Protein AF-A0A2E5KI58-F1 (afdb_monomer)

Foldseek 3Di:
DVVVLVCCVVVVDVAEEDADDPPPVDAPVRCLVPRPRYHYHHNPPCPDPVNCVVVVVLVVVQVVCVVVVHDDDQCPFQDDPHGGTRVNVVPDDDDDDCPRNVNNVNHDD

Secondary structure (DSSP, 8-state):
-HHHHHHHHTTSSS-EEES--SSSSPPTT-GGGTSTTEEE--S-GGGSHHHHHHHHHHHHHHHHHHHHTPPPPGGG-SEETTEE-HHHHHH--SS---TTGGGGGG---

pLDDT: mean 98.15, std 1.28, range [86.56, 98.88]

Nearest PDB structures (foldseek):
  3fn4-assembly1_A  TM=1.005E+00  e=2.234E-14  Moraxella sp.
  3wr5-assembly1_B  TM=9.984E-01  e=1.249E-12  Thiobacillus sp. KNK65MA
  2nad-assembly1_B  TM=1.001E+00  e=4.778E-12  Pseudomonas sp. 101
  6t9x-assembly2_D-2  TM=9.972E-01  e=1.827E-11  Granulicella mallensis MP5ACTX8
  7ya4-assembly1_A  TM=9.956E-01  e=2.234E-11  Novosphingobium sp. AP12

Sequence (109 aa):
REAMAKALESGHISGYAGDVWFPQPAPNDHIWRKMPNHGMTPHTSGTSLSAQSRYAAGVREILECFFDGNPIRNEYLIVENGDLAGMGAHSYSKGSATGGSEEAANFKK

Mean predicted aligned error: 2.59 Å

Solvent-accessible surface area (backbone atoms only — not comparable to full-atom values): 6725 Å² total; per-residue (Å²): 118,67,68,60,44,52,30,34,72,72,57,79,36,85,60,54,69,51,31,82,69,84,30,76,57,55,36,83,80,43,62,79,83,71,37,68,60,56,58,66,50,72,79,44,83,81,63,38,76,77,42,43,61,51,55,52,51,50,53,49,50,48,49,52,20,59,76,72,70,43,83,68,62,54,81,75,30,42,67,52,98,90,40,64,26,52,46,20,53,78,73,58,78,94,82,85,89,64,84,69,45,72,56,20,74,66,39,75,134

Structure (mmCIF, N/CA/C/O backbone):
data_AF-A0A2E5KI58-F1
#
_entry.id   AF-A0A2E5KI58-F1
#
loop_
_atom_site.group_PDB
_atom_site.id
_atom_site.type_symbol
_atom_site.label_atom_id
_atom_site.label_alt_id
_atom_site.label_comp_id
_atom_site.label_asym_id
_atom_site.label_entity_id
_atom_site.label_seq_id
_atom_site.pdbx_PDB_ins_code
_atom_site.Cartn_x
_atom_site.Cartn_y
_atom_site.Cartn_z
_atom_site.occupancy
_atom_site.B_iso_or_equiv
_atom_site.auth_seq_id
_atom_site.auth_comp_id
_atom_site.auth_asym_id
_atom_site.auth_atom_id
_atom_site.pdbx_PDB_model_num
ATOM 1 N N . ARG A 1 1 ? 8.922 5.466 -13.258 1.00 86.56 1 ARG A N 1
ATOM 2 C CA . ARG A 1 1 ? 8.673 4.134 -13.868 1.00 86.56 1 ARG A CA 1
ATOM 3 C C . ARG A 1 1 ? 9.735 3.794 -14.919 1.00 86.56 1 ARG A C 1
ATOM 5 O O . ARG A 1 1 ? 10.447 2.815 -14.736 1.00 86.56 1 ARG A O 1
ATOM 12 N N . GLU A 1 2 ? 9.918 4.628 -15.945 1.00 96.31 2 GLU A N 1
ATOM 13 C CA . GLU A 1 2 ? 10.878 4.403 -17.047 1.00 96.31 2 GLU A CA 1
ATOM 14 C C . GLU A 1 2 ? 12.347 4.277 -16.626 1.00 96.31 2 GLU A C 1
ATOM 16 O O . GLU A 1 2 ? 13.066 3.450 -17.174 1.00 96.31 2 GLU A O 1
ATOM 21 N N . ALA A 1 3 ? 12.796 5.066 -15.644 1.00 97.94 3 ALA A N 1
ATOM 22 C CA . ALA A 1 3 ? 14.190 5.039 -15.192 1.00 97.94 3 ALA A CA 1
ATOM 23 C C . ALA A 1 3 ? 14.641 3.640 -14.735 1.00 97.94 3 ALA A C 1
ATOM 25 O O . ALA A 1 3 ? 15.771 3.248 -15.002 1.00 9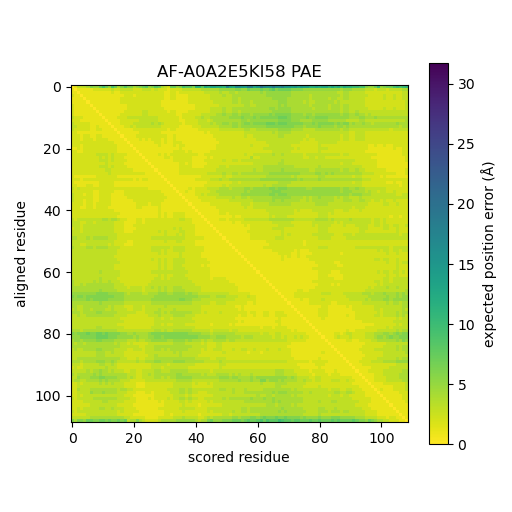7.94 3 ALA A O 1
ATOM 26 N N . MET A 1 4 ? 13.742 2.870 -14.109 1.00 97.44 4 MET A N 1
ATOM 27 C CA . MET A 1 4 ? 14.039 1.506 -13.669 1.00 97.44 4 MET A CA 1
ATOM 28 C C . MET A 1 4 ? 14.241 0.559 -14.858 1.00 97.44 4 MET A C 1
ATOM 30 O O . MET A 1 4 ? 15.211 -0.188 -14.886 1.00 97.44 4 MET A O 1
ATOM 34 N N . ALA A 1 5 ? 13.371 0.643 -15.871 1.00 97.06 5 ALA A N 1
ATOM 35 C CA . ALA A 1 5 ? 13.505 -0.155 -17.089 1.00 97.06 5 ALA A CA 1
ATOM 36 C C . ALA A 1 5 ? 14.815 0.173 -17.824 1.00 97.06 5 ALA A C 1
ATOM 38 O O . ALA A 1 5 ? 15.575 -0.734 -18.143 1.00 97.06 5 ALA A O 1
ATOM 39 N N . LYS A 1 6 ? 15.143 1.466 -17.969 1.00 98.25 6 LYS A N 1
ATOM 40 C CA . LYS A 1 6 ? 16.408 1.921 -18.573 1.00 98.25 6 LYS A CA 1
ATOM 41 C C . LYS A 1 6 ? 17.640 1.425 -17.811 1.00 98.25 6 LYS A C 1
ATOM 43 O O . LYS A 1 6 ? 18.637 1.081 -18.434 1.00 98.25 6 LYS A O 1
ATOM 48 N N . ALA A 1 7 ? 17.591 1.397 -16.478 1.00 98.44 7 ALA A N 1
ATOM 49 C CA . ALA A 1 7 ? 18.701 0.919 -15.654 1.00 98.44 7 ALA A CA 1
ATOM 50 C C . ALA A 1 7 ? 18.930 -0.598 -15.788 1.00 98.44 7 ALA A C 1
ATOM 52 O O . ALA A 1 7 ? 20.072 -1.048 -15.718 1.00 98.44 7 ALA A O 1
ATOM 53 N N . LEU A 1 8 ? 17.863 -1.374 -16.005 1.00 98.12 8 LEU A N 1
ATOM 54 C CA . LEU A 1 8 ? 17.955 -2.807 -16.302 1.00 98.12 8 LEU A CA 1
ATOM 55 C C . LEU A 1 8 ? 18.476 -3.046 -17.723 1.00 98.12 8 LEU A C 1
ATOM 57 O O . LEU A 1 8 ? 19.355 -3.876 -17.923 1.00 98.12 8 LEU A O 1
ATOM 61 N N . GLU A 1 9 ? 17.970 -2.292 -18.701 1.00 97.69 9 GLU A N 1
ATOM 62 C CA . GLU A 1 9 ? 18.400 -2.368 -20.103 1.00 97.69 9 GLU A CA 1
ATOM 63 C C . GLU A 1 9 ? 19.880 -2.009 -20.280 1.00 97.69 9 GLU A C 1
ATOM 65 O O . GLU A 1 9 ? 20.585 -2.668 -21.040 1.00 97.69 9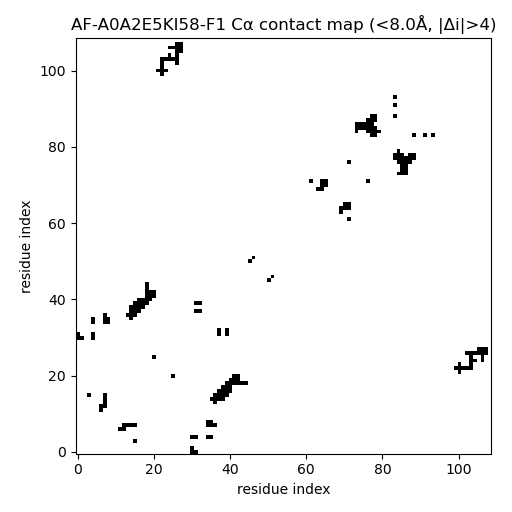 GLU A O 1
ATOM 70 N N . SER A 1 10 ? 20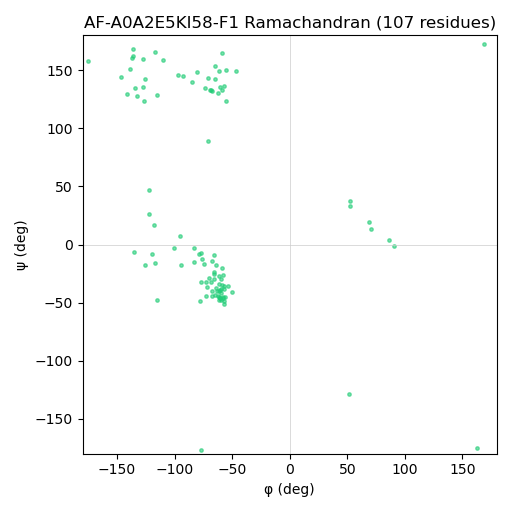.370 -0.991 -19.566 1.00 98.19 10 SER A N 1
ATOM 71 C CA . SER A 1 10 ? 21.776 -0.577 -19.621 1.00 98.19 10 SER A CA 1
ATOM 72 C C . SER A 1 10 ? 22.718 -1.463 -18.801 1.00 98.19 10 SER A C 1
ATOM 74 O O . SER A 1 10 ? 23.933 -1.278 -18.869 1.00 98.19 10 SER A O 1
ATOM 76 N N . GLY A 1 11 ? 22.184 -2.392 -18.002 1.00 98.00 11 GLY A N 1
ATOM 77 C CA . GLY A 1 11 ? 22.966 -3.198 -17.064 1.00 98.00 11 GLY A CA 1
ATOM 78 C C . GLY A 1 11 ? 23.508 -2.414 -15.865 1.00 98.00 11 GLY A C 1
ATOM 79 O O . GLY A 1 11 ? 24.366 -2.923 -15.149 1.00 98.00 11 GLY A O 1
ATOM 80 N N . HIS A 1 12 ? 23.020 -1.192 -15.614 1.00 98.50 12 HIS A N 1
ATOM 81 C CA . HIS A 1 12 ? 23.365 -0.439 -14.405 1.00 98.50 12 HIS A CA 1
ATOM 82 C C . HIS A 1 12 ? 22.914 -1.171 -13.134 1.00 98.50 12 HIS A C 1
ATOM 84 O O . HIS A 1 12 ? 23.589 -1.116 -12.107 1.00 98.50 12 HIS A O 1
ATOM 90 N N . ILE A 1 13 ? 21.789 -1.884 -13.220 1.00 97.94 13 ILE A N 1
ATOM 91 C CA . ILE A 1 13 ? 21.342 -2.839 -12.210 1.00 97.94 13 ILE A CA 1
ATOM 92 C C . ILE A 1 13 ? 21.076 -4.195 -12.859 1.00 97.94 13 ILE A C 1
ATOM 94 O O . ILE A 1 13 ? 20.548 -4.280 -13.967 1.00 97.94 13 ILE A O 1
ATOM 98 N N . SER 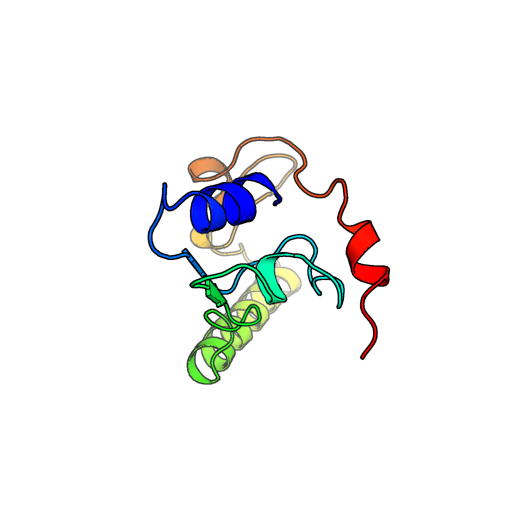A 1 14 ? 21.417 -5.268 -12.150 1.00 98.38 14 SER A N 1
ATOM 99 C CA . SER A 1 14 ? 21.284 -6.630 -12.680 1.00 98.38 14 SER A CA 1
ATOM 100 C C . SER A 1 14 ? 19.876 -7.211 -12.538 1.00 98.38 14 SER A C 1
ATOM 102 O O . SER A 1 14 ? 19.571 -8.215 -13.174 1.00 98.38 14 SER A O 1
ATOM 104 N N . GLY A 1 15 ? 19.019 -6.610 -11.710 1.00 98.38 15 GLY A N 1
ATOM 105 C CA . GLY A 1 15 ? 17.649 -7.071 -11.514 1.00 98.38 15 GLY A CA 1
ATOM 106 C C . GLY A 1 15 ? 16.828 -6.159 -10.609 1.00 98.38 15 GLY A C 1
ATOM 107 O O . GLY A 1 15 ? 17.374 -5.393 -9.815 1.00 98.38 15 GLY A O 1
ATOM 108 N N . TYR A 1 16 ? 15.506 -6.251 -10.743 1.00 98.56 16 TYR A N 1
ATOM 109 C CA . TYR A 1 16 ? 14.542 -5.519 -9.920 1.00 98.56 16 TYR A CA 1
ATOM 110 C C . TYR A 1 16 ? 13.342 -6.408 -9.591 1.00 98.56 16 TYR A C 1
ATOM 112 O O . TYR A 1 16 ? 12.742 -7.011 -10.480 1.00 98.56 16 TYR A O 1
ATOM 120 N N . ALA A 1 17 ? 12.976 -6.485 -8.316 1.00 98.50 17 ALA A N 1
ATOM 121 C CA . ALA A 1 17 ? 11.863 -7.297 -7.841 1.00 98.50 17 ALA A CA 1
ATOM 122 C C . ALA A 1 17 ? 11.055 -6.536 -6.787 1.00 98.50 17 ALA A C 1
ATOM 124 O O . ALA A 1 17 ? 11.591 -5.696 -6.064 1.00 98.50 17 ALA A O 1
ATOM 125 N N . GLY A 1 18 ? 9.767 -6.847 -6.706 1.00 98.56 18 GLY A N 1
ATOM 126 C CA . GLY A 1 18 ? 8.824 -6.203 -5.802 1.00 98.56 18 GLY A CA 1
ATOM 127 C C . GLY A 1 18 ? 7.387 -6.577 -6.142 1.00 98.56 18 GLY A C 1
ATOM 128 O O . GLY A 1 18 ? 7.120 -7.212 -7.163 1.00 98.56 18 GLY A O 1
ATOM 129 N N . ASP A 1 19 ? 6.453 -6.174 -5.290 1.00 98.81 19 ASP A N 1
ATOM 130 C CA . ASP A 1 19 ? 5.030 -6.451 -5.474 1.00 98.81 19 ASP A CA 1
ATOM 131 C C . ASP A 1 19 ? 4.172 -5.181 -5.592 1.00 98.81 19 ASP A C 1
ATOM 133 O O . ASP A 1 19 ? 3.004 -5.256 -5.963 1.00 98.81 19 ASP A O 1
ATOM 137 N N . VAL A 1 20 ? 4.747 -4.001 -5.350 1.00 98.50 20 VAL A N 1
ATOM 138 C CA . VAL A 1 20 ? 4.039 -2.714 -5.405 1.00 98.50 20 VAL A CA 1
ATOM 139 C C . VAL A 1 20 ? 4.137 -2.039 -6.773 1.00 98.50 20 VAL A C 1
ATOM 141 O O . VAL A 1 20 ? 5.159 -2.098 -7.459 1.00 98.50 20 VAL A O 1
ATOM 144 N N . TRP A 1 21 ? 3.058 -1.353 -7.152 1.00 98.62 21 TRP A N 1
ATOM 145 C CA . TRP A 1 21 ? 2.930 -0.656 -8.431 1.00 98.62 21 TRP A CA 1
ATOM 146 C C . TRP A 1 21 ? 2.292 0.715 -8.227 1.00 98.62 21 TRP A C 1
ATOM 148 O O . TRP A 1 21 ? 1.598 0.946 -7.238 1.00 98.62 21 TRP A O 1
ATOM 158 N N . PHE A 1 22 ? 2.474 1.610 -9.198 1.00 98.25 22 PHE A N 1
ATOM 159 C CA . PHE A 1 22 ? 1.662 2.816 -9.292 1.00 98.25 22 PHE A CA 1
ATOM 160 C C . PHE A 1 22 ? 1.159 3.014 -10.730 1.00 98.25 22 PHE A C 1
ATOM 162 O O . PHE A 1 22 ? 1.989 3.037 -11.647 1.00 98.25 22 PHE A O 1
ATOM 169 N N . PRO A 1 23 ? -0.154 3.201 -10.943 1.00 98.12 23 PRO A N 1
ATOM 170 C CA . PRO A 1 23 ? -1.232 3.052 -9.957 1.00 98.12 23 PRO A CA 1
ATOM 171 C C . PRO A 1 23 ? -1.567 1.561 -9.707 1.00 98.12 23 PRO A C 1
ATOM 173 O O . PRO A 1 23 ? -0.904 0.674 -10.251 1.00 98.12 23 PRO A O 1
ATOM 176 N N . GLN A 1 24 ? -2.583 1.268 -8.885 1.00 98.44 24 GLN A N 1
ATOM 177 C CA . GLN A 1 24 ? -3.065 -0.101 -8.641 1.00 98.44 24 GLN A CA 1
ATOM 178 C C . GLN A 1 24 ? -4.587 -0.204 -8.883 1.00 98.44 24 GLN A C 1
ATOM 180 O O . GLN A 1 24 ? -5.328 0.515 -8.216 1.00 98.44 24 GLN A O 1
ATOM 185 N N . PRO A 1 25 ? -5.072 -1.103 -9.769 1.00 98.31 25 PRO A N 1
ATOM 186 C CA . PRO A 1 25 ? -4.298 -2.046 -10.581 1.00 98.31 25 PRO A CA 1
ATOM 187 C C . PRO A 1 25 ? -3.391 -1.350 -11.605 1.00 98.31 25 PRO A C 1
ATOM 189 O O . PRO A 1 25 ? -3.768 -0.347 -12.202 1.00 98.31 25 PRO A O 1
ATOM 192 N N . ALA A 1 26 ? -2.191 -1.896 -11.821 1.00 98.38 26 ALA A N 1
ATOM 193 C CA . ALA A 1 26 ? -1.291 -1.385 -12.849 1.00 98.38 26 ALA A CA 1
ATOM 194 C C . ALA A 1 26 ? -1.867 -1.689 -14.245 1.00 98.38 26 ALA A C 1
ATOM 196 O O . ALA A 1 26 ? -2.215 -2.857 -14.482 1.00 98.38 26 ALA A O 1
ATOM 197 N N . PRO A 1 27 ? -1.904 -0.715 -15.179 1.00 98.31 27 PRO A N 1
ATOM 198 C CA . PRO A 1 27 ? -2.342 -0.935 -16.557 1.00 98.31 27 PRO A CA 1
ATOM 199 C C . PRO A 1 27 ? -1.711 -2.180 -17.202 1.00 98.31 27 PRO A C 1
ATOM 201 O O . PRO A 1 27 ? -0.592 -2.588 -16.860 1.00 98.31 27 PRO A O 1
ATOM 204 N N . ASN A 1 28 ? -2.431 -2.828 -18.122 1.00 98.44 28 ASN A N 1
ATOM 205 C CA . ASN A 1 28 ? -1.975 -4.075 -18.756 1.00 98.44 28 ASN A CA 1
ATOM 206 C C . ASN A 1 28 ? -0.659 -3.892 -19.537 1.00 98.44 28 ASN A C 1
ATOM 208 O O . ASN A 1 28 ? 0.111 -4.842 -19.669 1.00 98.44 28 ASN A O 1
ATOM 212 N N . ASP A 1 29 ? -0.389 -2.680 -20.019 1.00 97.44 29 ASP A N 1
ATOM 213 C CA . ASP A 1 29 ? 0.806 -2.270 -20.761 1.00 97.44 29 ASP A CA 1
ATOM 214 C C . ASP A 1 29 ? 1.905 -1.642 -19.881 1.00 97.44 29 ASP A C 1
ATOM 216 O O . ASP A 1 29 ? 2.924 -1.188 -20.401 1.00 97.44 29 ASP A O 1
ATOM 220 N N . HIS A 1 30 ? 1.758 -1.660 -18.550 1.00 98.19 30 HIS A N 1
ATOM 221 C CA . HIS A 1 30 ? 2.752 -1.104 -17.631 1.00 98.19 30 HIS A CA 1
ATOM 222 C C . HIS A 1 30 ? 4.150 -1.712 -17.866 1.00 98.19 30 HIS A C 1
ATOM 224 O O . HIS A 1 30 ? 4.342 -2.922 -17.741 1.00 98.19 30 HIS A O 1
ATOM 230 N N . ILE A 1 31 ? 5.155 -0.866 -18.129 1.00 97.69 31 ILE A N 1
ATOM 231 C CA . ILE A 1 31 ? 6.501 -1.265 -18.593 1.00 97.69 31 ILE A CA 1
ATOM 232 C C . ILE A 1 31 ? 7.202 -2.313 -17.711 1.00 97.69 31 ILE A C 1
ATOM 234 O O . ILE A 1 31 ? 7.848 -3.228 -18.219 1.00 97.69 31 ILE A O 1
ATOM 238 N N . TRP A 1 32 ? 7.014 -2.258 -16.389 1.00 98.44 32 TRP A N 1
ATOM 239 C CA . TRP A 1 32 ? 7.601 -3.239 -15.459 1.00 98.44 32 TRP A CA 1
ATOM 240 C C . TRP A 1 32 ? 7.066 -4.670 -15.616 1.00 98.44 32 TRP A C 1
ATOM 242 O O . TRP A 1 32 ? 7.622 -5.587 -15.024 1.00 98.44 32 TRP A O 1
ATOM 252 N N . ARG A 1 33 ? 6.009 -4.884 -16.413 1.00 98.25 33 ARG A N 1
ATOM 253 C CA . ARG A 1 33 ? 5.526 -6.225 -16.777 1.00 98.25 33 ARG A CA 1
ATOM 254 C C . ARG A 1 33 ? 6.421 -6.922 -17.810 1.00 98.25 33 ARG A C 1
ATOM 256 O O . ARG A 1 33 ? 6.250 -8.118 -18.007 1.00 98.25 33 ARG A O 1
ATOM 263 N N . LYS A 1 34 ? 7.286 -6.177 -18.515 1.00 97.12 34 LYS A N 1
ATOM 264 C CA . LYS A 1 34 ? 8.087 -6.674 -19.652 1.00 97.12 34 LYS A CA 1
ATOM 265 C C . LYS A 1 34 ? 9.560 -6.246 -19.634 1.00 97.12 34 LYS A C 1
ATOM 267 O O . LYS A 1 34 ? 10.308 -6.676 -20.506 1.00 97.12 34 LYS A O 1
ATOM 272 N N . MET A 1 35 ? 9.975 -5.379 -18.707 1.00 97.62 35 MET A N 1
ATOM 273 C CA . MET A 1 35 ? 11.376 -4.945 -18.604 1.00 97.62 35 MET A CA 1
ATOM 274 C C . MET A 1 35 ? 12.306 -6.140 -18.311 1.00 97.62 35 MET A C 1
ATOM 276 O O . MET A 1 35 ? 11.870 -7.081 -17.655 1.00 97.62 35 MET A O 1
ATOM 280 N N . PRO A 1 36 ? 13.568 -6.143 -18.766 1.00 98.06 36 PRO A N 1
ATOM 281 C CA . PRO A 1 36 ? 14.462 -7.287 -18.572 1.00 98.06 36 PRO A CA 1
ATOM 282 C C . PRO A 1 36 ? 14.779 -7.542 -17.088 1.00 98.06 36 PRO A C 1
ATOM 284 O O . PRO A 1 36 ? 14.759 -6.623 -16.276 1.00 98.06 36 PRO A O 1
ATOM 287 N N . ASN A 1 37 ? 15.106 -8.792 -16.739 1.00 98.06 37 ASN A N 1
ATOM 288 C CA . ASN A 1 37 ? 15.583 -9.204 -15.406 1.00 98.06 37 ASN A CA 1
ATOM 289 C C . ASN A 1 37 ? 14.690 -8.754 -14.228 1.00 98.06 37 ASN A C 1
ATOM 291 O O . ASN A 1 37 ? 15.182 -8.394 -13.155 1.00 98.06 37 ASN A O 1
ATOM 295 N N . HIS A 1 38 ? 13.369 -8.767 -14.426 1.00 98.38 38 HIS A N 1
ATOM 296 C CA . HIS A 1 38 ? 12.405 -8.406 -13.390 1.00 98.38 38 HIS A CA 1
ATOM 297 C C . HIS A 1 38 ? 11.830 -9.629 -12.659 1.00 98.38 38 HIS A C 1
ATOM 299 O O . HIS A 1 38 ? 11.595 -10.677 -13.255 1.00 98.38 38 HIS A O 1
ATOM 305 N N . GLY A 1 39 ? 11.561 -9.468 -11.363 1.00 98.50 39 GLY A N 1
ATOM 306 C CA . GLY A 1 39 ? 10.908 -10.453 -10.494 1.00 98.50 39 GLY A CA 1
ATOM 307 C C . GLY A 1 39 ? 9.645 -9.881 -9.855 1.00 98.50 39 GLY A C 1
ATOM 308 O O . GLY A 1 39 ? 9.489 -9.931 -8.639 1.00 98.50 39 GLY A O 1
ATOM 309 N N . MET A 1 40 ? 8.796 -9.240 -10.661 1.00 98.62 40 MET A N 1
ATOM 310 C CA . MET A 1 40 ? 7.623 -8.523 -10.156 1.00 98.62 40 MET A CA 1
ATOM 311 C C . MET A 1 40 ? 6.418 -9.446 -9.969 1.00 98.62 40 MET A C 1
ATOM 313 O O . MET A 1 40 ? 6.105 -10.245 -10.852 1.00 98.62 40 MET A O 1
ATOM 317 N N . THR A 1 41 ? 5.674 -9.257 -8.883 1.00 98.75 41 THR A N 1
ATOM 318 C CA . THR A 1 41 ? 4.345 -9.857 -8.675 1.00 98.75 41 THR A CA 1
ATOM 319 C C . THR A 1 41 ? 3.281 -8.762 -8.571 1.00 98.75 41 THR A C 1
ATOM 321 O O . THR A 1 41 ? 3.624 -7.598 -8.374 1.00 98.75 41 THR A O 1
ATOM 324 N N . PRO A 1 42 ? 1.976 -9.072 -8.668 1.00 98.62 42 PRO A N 1
ATOM 325 C CA . PRO A 1 42 ? 0.942 -8.168 -8.160 1.00 98.62 42 PRO A CA 1
ATOM 326 C C . PRO A 1 42 ? 1.134 -7.911 -6.655 1.00 98.62 42 PRO A C 1
ATOM 328 O O . PRO A 1 42 ? 1.837 -8.677 -5.997 1.00 98.62 42 PRO A O 1
ATOM 331 N N . HIS A 1 43 ? 0.481 -6.884 -6.108 1.00 98.62 43 HIS A N 1
ATOM 332 C CA . HIS A 1 43 ? 0.614 -6.498 -4.697 1.00 98.62 43 HIS A CA 1
ATOM 333 C C . HIS A 1 43 ? -0.057 -7.524 -3.785 1.00 98.62 43 HIS A C 1
ATOM 335 O O . HIS A 1 43 ? -1.247 -7.435 -3.484 1.00 98.62 43 HIS A O 1
ATOM 341 N N . THR A 1 44 ? 0.715 -8.532 -3.381 1.00 98.25 44 THR A N 1
ATOM 342 C CA . THR A 1 44 ? 0.197 -9.711 -2.682 1.00 98.25 44 THR A CA 1
ATOM 343 C C . THR A 1 44 ? 0.884 -9.996 -1.352 1.00 98.25 44 THR A C 1
ATOM 345 O O . THR A 1 44 ? 0.314 -10.733 -0.548 1.00 98.25 44 THR A O 1
ATOM 348 N N . SER A 1 45 ? 2.071 -9.437 -1.079 1.00 98.25 45 SER A N 1
ATOM 349 C CA . SER A 1 45 ? 2.861 -9.794 0.112 1.00 98.25 45 SER A CA 1
ATOM 350 C C . SER A 1 45 ? 2.088 -9.566 1.420 1.00 98.25 45 SER A C 1
ATOM 352 O O . SER A 1 45 ? 2.021 -10.456 2.272 1.00 98.25 45 SER A O 1
ATOM 354 N N . GLY A 1 46 ? 1.414 -8.418 1.539 1.00 98.19 46 GLY A N 1
ATOM 355 C CA . GLY A 1 46 ? 0.615 -8.036 2.707 1.00 98.19 46 GLY A CA 1
ATOM 356 C C . GLY A 1 46 ? -0.757 -8.714 2.822 1.00 98.19 46 GLY A C 1
ATOM 357 O O . GLY A 1 46 ? -1.415 -8.562 3.848 1.00 98.19 46 GLY A O 1
ATOM 358 N N . THR A 1 47 ? -1.198 -9.476 1.811 1.00 98.44 47 THR A N 1
ATOM 359 C CA . THR A 1 47 ? -2.539 -10.102 1.770 1.00 98.44 47 THR A CA 1
ATOM 360 C C . THR A 1 47 ? -2.504 -11.631 1.625 1.00 98.44 47 THR A C 1
ATOM 362 O O . THR A 1 47 ? -3.460 -12.262 1.171 1.00 98.44 47 THR A O 1
ATOM 365 N N . SER A 1 48 ? -1.415 -12.269 2.071 1.00 98.69 48 SER A N 1
ATOM 366 C CA . SER A 1 48 ? -1.405 -13.724 2.300 1.00 98.69 48 SER A CA 1
ATOM 367 C C . SER A 1 48 ? -2.534 -14.144 3.250 1.00 98.69 48 SER A C 1
ATOM 369 O O . SER A 1 48 ? -2.884 -13.379 4.147 1.00 98.69 48 SER A O 1
ATOM 371 N N . LEU A 1 49 ? -3.068 -15.367 3.114 1.00 98.62 49 LEU A N 1
ATOM 372 C CA . LEU A 1 49 ? -4.180 -15.864 3.949 1.00 98.62 49 LEU A CA 1
ATOM 373 C C . LEU A 1 49 ? -3.930 -15.663 5.453 1.00 98.62 49 LEU A C 1
ATOM 375 O O . LEU A 1 49 ? -4.811 -15.2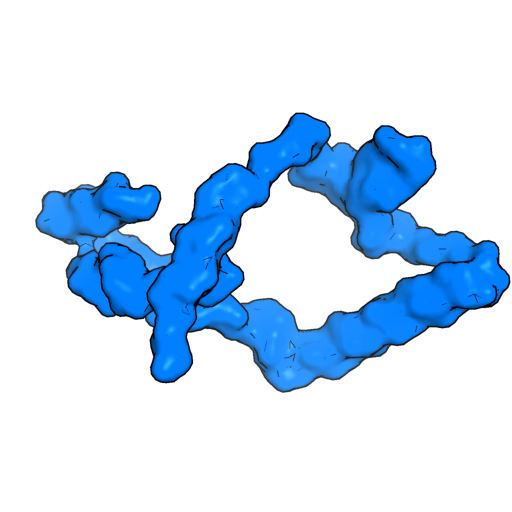16 6.182 1.00 98.62 49 LEU A O 1
ATOM 379 N N . SER A 1 50 ? -2.699 -15.902 5.905 1.00 98.56 50 SER A N 1
ATOM 380 C CA . SER A 1 50 ? -2.293 -15.681 7.295 1.00 98.56 50 SER A CA 1
ATOM 381 C C . SER A 1 50 ? -2.368 -14.209 7.719 1.00 98.56 50 SER A C 1
ATOM 383 O O . SER A 1 50 ? -2.700 -13.917 8.867 1.00 98.56 50 SER A O 1
ATOM 385 N N . ALA A 1 51 ? -2.025 -13.273 6.828 1.00 98.69 51 ALA A N 1
ATOM 386 C CA . ALA A 1 51 ? -2.145 -11.841 7.088 1.00 98.69 51 ALA A CA 1
ATOM 387 C C . ALA A 1 51 ? -3.612 -11.387 7.102 1.00 98.69 51 ALA A C 1
ATOM 389 O O . ALA A 1 51 ? -3.967 -10.576 7.959 1.00 98.69 51 ALA A O 1
ATOM 390 N N . GLN A 1 52 ? -4.461 -11.965 6.238 1.00 98.88 52 GLN A N 1
ATOM 391 C CA . GLN A 1 52 ? -5.892 -11.639 6.174 1.00 98.88 52 GLN A CA 1
ATOM 392 C C . GLN A 1 52 ? -6.590 -11.827 7.511 1.00 98.88 52 GLN A C 1
ATOM 394 O O . GLN A 1 52 ? -7.281 -10.918 7.963 1.00 98.88 52 GLN A O 1
ATOM 399 N N . SER A 1 53 ? -6.334 -12.941 8.200 1.00 98.69 53 SER A N 1
ATOM 400 C CA . SER A 1 53 ? -6.921 -13.187 9.519 1.00 98.69 53 SER A CA 1
ATOM 401 C C . SER A 1 53 ? -6.598 -12.081 10.529 1.00 98.69 53 SER A C 1
ATOM 403 O O . SER A 1 53 ? -7.456 -11.699 11.320 1.00 98.69 53 SER A O 1
ATOM 405 N N . ARG A 1 54 ? -5.373 -11.535 10.499 1.00 98.81 54 ARG A N 1
ATOM 406 C CA . ARG A 1 54 ? -4.937 -10.510 11.459 1.00 98.81 54 ARG A CA 1
ATOM 407 C C . ARG A 1 54 ? -5.483 -9.132 11.125 1.00 98.81 54 ARG A C 1
ATOM 409 O O . ARG A 1 54 ? -6.026 -8.481 12.012 1.00 98.81 54 ARG A O 1
ATOM 416 N N . TYR A 1 55 ? -5.363 -8.682 9.875 1.00 98.69 55 TYR A N 1
ATOM 417 C CA . TYR A 1 55 ? -5.880 -7.356 9.535 1.00 98.69 55 TYR A CA 1
ATOM 418 C C . TYR A 1 55 ? -7.413 -7.328 9.556 1.00 98.69 55 TYR A C 1
ATOM 420 O O . TYR A 1 55 ? -7.979 -6.296 9.889 1.00 98.69 55 TYR A O 1
ATOM 428 N N . ALA A 1 56 ? -8.101 -8.446 9.280 1.00 98.88 56 ALA A N 1
ATOM 429 C CA . ALA A 1 56 ? -9.555 -8.523 9.426 1.00 98.88 56 ALA A CA 1
ATOM 430 C C . ALA A 1 56 ? -9.986 -8.360 10.892 1.00 98.88 56 ALA A C 1
ATOM 432 O O . ALA A 1 56 ? -1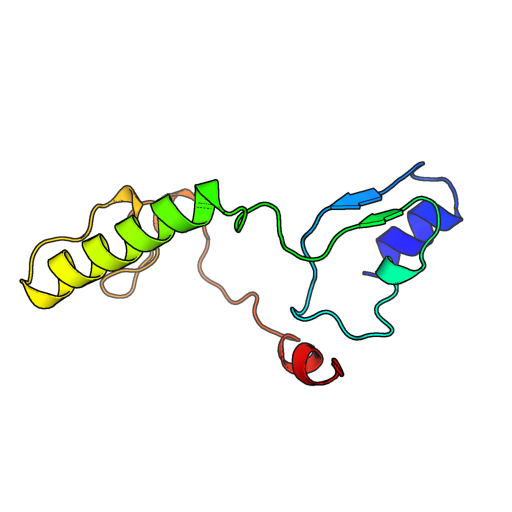0.917 -7.608 11.176 1.00 98.88 56 ALA A O 1
ATOM 433 N N . ALA A 1 57 ? -9.279 -9.009 11.826 1.00 98.88 57 ALA A N 1
ATOM 434 C CA . ALA A 1 57 ? -9.505 -8.818 13.257 1.00 98.88 57 ALA A CA 1
ATOM 435 C C . ALA A 1 57 ? -9.221 -7.369 13.693 1.00 98.88 57 ALA A C 1
ATOM 437 O O . ALA A 1 57 ? -10.041 -6.781 14.388 1.00 98.88 57 ALA A O 1
ATOM 438 N N . GLY A 1 58 ? -8.121 -6.768 13.224 1.00 98.81 58 GLY A N 1
ATOM 439 C CA . GLY A 1 58 ? -7.787 -5.370 13.521 1.00 98.81 58 GLY A CA 1
ATOM 440 C C . GLY A 1 58 ? -8.810 -4.366 12.976 1.00 98.81 58 GLY A C 1
ATOM 441 O O . GLY A 1 58 ? -9.176 -3.428 13.673 1.00 98.81 58 GLY A O 1
ATOM 442 N N . VAL A 1 59 ? -9.338 -4.583 11.764 1.00 98.88 59 VAL A N 1
ATOM 443 C CA . VAL A 1 59 ? -10.431 -3.760 11.211 1.00 98.88 59 VAL A CA 1
ATOM 444 C C . VAL A 1 59 ? -11.670 -3.843 12.097 1.00 98.88 59 VAL A C 1
ATOM 446 O O . VAL A 1 59 ? -12.261 -2.814 12.415 1.00 98.88 59 VAL A O 1
ATOM 449 N N . ARG A 1 60 ? -12.058 -5.054 12.516 1.00 98.88 60 ARG A N 1
ATOM 450 C CA . ARG A 1 60 ? -13.188 -5.239 13.429 1.00 98.88 60 ARG A CA 1
ATOM 451 C C . ARG A 1 60 ? -12.957 -4.522 14.761 1.00 98.88 60 ARG A C 1
ATOM 453 O O . ARG A 1 60 ? -13.856 -3.825 15.209 1.00 98.88 60 ARG A O 1
ATOM 460 N N . GLU A 1 61 ? -11.774 -4.659 15.349 1.00 98.88 61 GLU A N 1
ATOM 461 C CA . GLU A 1 61 ? -11.421 -3.999 16.609 1.00 98.88 61 GLU A CA 1
ATOM 462 C C . GLU A 1 61 ? -11.545 -2.470 16.509 1.00 98.88 61 GLU A C 1
ATOM 464 O O . GLU A 1 61 ? -12.154 -1.838 17.367 1.00 98.88 61 GLU A O 1
ATOM 469 N N . ILE A 1 62 ? -11.030 -1.871 15.428 1.00 98.88 62 ILE A N 1
ATOM 470 C CA . ILE A 1 62 ? -11.144 -0.424 15.187 1.00 98.88 62 ILE A CA 1
ATOM 471 C C . ILE A 1 62 ? -12.616 0.004 15.110 1.00 98.88 62 ILE A C 1
ATOM 473 O O . ILE A 1 62 ? -12.981 1.041 15.662 1.00 98.88 62 ILE A O 1
ATOM 477 N N . LEU A 1 63 ? -13.464 -0.787 14.444 1.00 98.88 63 LEU A N 1
ATOM 478 C CA . LEU A 1 63 ? -14.898 -0.507 14.344 1.00 98.88 63 LEU A CA 1
ATOM 479 C C . LEU A 1 63 ? -15.616 -0.647 15.692 1.00 98.88 63 LEU A C 1
ATOM 481 O O . LEU A 1 63 ? -16.463 0.186 15.996 1.00 98.88 63 LEU A O 1
ATOM 485 N N . GLU A 1 64 ? -15.276 -1.653 16.502 1.00 98.88 64 GLU A N 1
ATOM 486 C CA . GLU A 1 64 ? -15.806 -1.808 17.866 1.00 98.88 64 GLU A CA 1
ATOM 487 C C . GLU A 1 64 ? -15.440 -0.588 18.727 1.00 98.88 64 GLU A C 1
ATOM 489 O O . GLU A 1 64 ? -16.324 0.025 19.322 1.00 98.88 64 GLU A O 1
ATOM 494 N N . CYS A 1 65 ? -14.174 -0.146 18.704 1.00 98.75 65 CYS A N 1
ATOM 495 C CA . CYS A 1 65 ? -13.764 1.082 19.387 1.00 98.75 65 CYS A CA 1
ATOM 496 C C . CYS A 1 65 ? -14.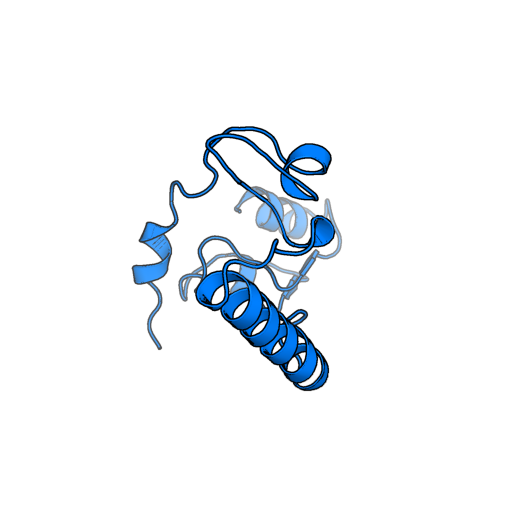562 2.301 18.906 1.00 98.75 65 CYS A C 1
ATOM 498 O O . CYS A 1 65 ? -15.096 3.051 19.720 1.00 98.75 65 CYS A O 1
ATOM 500 N N . PHE A 1 66 ? -14.676 2.476 17.587 1.00 98.62 66 PHE A N 1
ATOM 501 C CA . PHE A 1 66 ? -15.371 3.613 16.992 1.00 98.62 66 PHE A CA 1
ATOM 502 C C . PHE A 1 66 ? -16.857 3.665 17.372 1.00 98.62 66 PHE A C 1
ATOM 504 O O . PHE A 1 66 ? -17.344 4.722 17.769 1.00 98.62 66 PHE A O 1
ATOM 511 N N . PHE A 1 67 ? -17.581 2.547 17.266 1.00 98.69 67 PHE A N 1
ATOM 512 C CA . PHE A 1 67 ? -19.020 2.520 17.541 1.00 98.69 67 PHE A CA 1
ATOM 513 C C . PHE A 1 67 ? -19.356 2.627 19.029 1.00 98.69 67 PHE A C 1
ATOM 515 O O . PHE A 1 67 ? -20.360 3.252 19.368 1.00 98.69 67 PHE A O 1
ATOM 522 N N . ASP A 1 68 ? -18.506 2.093 19.907 1.00 98.69 68 ASP A N 1
ATOM 523 C CA . ASP A 1 68 ? -18.689 2.193 21.359 1.00 98.69 68 ASP A CA 1
ATOM 524 C C . ASP A 1 68 ? -18.156 3.519 21.937 1.00 98.69 68 ASP A C 1
ATOM 526 O O . ASP A 1 68 ? -18.283 3.775 23.134 1.00 98.69 68 ASP A O 1
ATOM 530 N N . GLY A 1 69 ? -17.547 4.375 21.105 1.00 98.19 69 GLY A N 1
ATOM 531 C CA . GLY A 1 69 ? -16.923 5.627 21.540 1.00 98.19 69 GLY A CA 1
ATOM 532 C C . GLY A 1 69 ? -15.655 5.427 22.378 1.00 98.19 69 GLY A C 1
ATOM 533 O O . GLY A 1 69 ? -15.236 6.336 23.095 1.00 98.19 69 GLY A O 1
ATOM 534 N N . ASN A 1 70 ? -15.040 4.246 22.301 1.00 98.56 70 ASN A N 1
ATOM 535 C CA . ASN A 1 70 ? -13.771 3.958 22.952 1.00 98.56 70 ASN A CA 1
ATOM 536 C C . ASN A 1 70 ? -12.600 4.509 22.114 1.00 98.56 70 ASN A C 1
ATOM 538 O O . ASN A 1 70 ? -12.663 4.505 20.881 1.00 98.56 70 ASN A O 1
ATOM 542 N N . PRO A 1 71 ? -11.489 4.929 22.745 1.00 98.38 71 PRO A N 1
ATOM 543 C CA . PRO A 1 71 ? -10.299 5.350 22.013 1.00 98.38 71 PRO A CA 1
ATOM 544 C C . PRO A 1 71 ? -9.751 4.234 21.112 1.00 98.38 71 PRO A C 1
ATOM 546 O O . PRO A 1 71 ? -9.564 3.101 21.561 1.00 98.38 71 PRO A O 1
ATOM 549 N N . ILE A 1 72 ? -9.441 4.564 19.855 1.00 98.81 72 ILE A N 1
ATOM 550 C CA . ILE A 1 72 ? -8.681 3.682 18.959 1.00 98.81 72 ILE A CA 1
ATOM 551 C C . ILE A 1 72 ? -7.226 3.640 19.443 1.00 98.81 72 ILE A C 1
ATOM 553 O O . ILE A 1 72 ? -6.681 4.649 19.896 1.00 98.81 72 ILE A O 1
ATOM 557 N N . ARG A 1 73 ? -6.575 2.474 19.348 1.00 98.69 73 ARG A N 1
ATOM 558 C CA . ARG A 1 73 ? -5.172 2.331 19.760 1.00 98.69 73 ARG A CA 1
ATOM 559 C C . ARG A 1 73 ? -4.268 3.312 19.018 1.00 98.69 73 ARG A C 1
ATOM 561 O O . ARG A 1 73 ? -4.350 3.450 17.798 1.00 98.69 73 ARG A O 1
ATOM 568 N N . ASN A 1 74 ? -3.353 3.935 19.754 1.00 98.44 74 ASN A N 1
ATOM 569 C CA . ASN A 1 74 ? -2.467 4.963 19.219 1.00 98.44 74 ASN A CA 1
ATOM 570 C C . ASN A 1 74 ? -1.610 4.448 18.048 1.00 98.44 74 ASN A C 1
ATOM 572 O O . ASN A 1 74 ? -1.377 5.171 17.085 1.00 98.44 74 ASN A O 1
ATOM 576 N N . GLU A 1 75 ? -1.183 3.186 18.075 1.00 98.62 75 GLU A N 1
ATOM 577 C CA . GLU A 1 75 ? -0.408 2.576 16.994 1.00 98.62 75 GLU A CA 1
ATOM 578 C C . GLU A 1 75 ? -1.191 2.379 15.679 1.00 98.62 75 GLU A C 1
ATOM 580 O O . GLU A 1 75 ? -0.582 2.142 14.636 1.00 98.62 75 GLU A O 1
ATOM 585 N N . TYR A 1 76 ? -2.524 2.487 15.697 1.00 98.69 76 TYR A N 1
ATOM 586 C CA . TYR A 1 76 ? -3.371 2.398 14.498 1.00 98.69 76 TYR A CA 1
ATOM 587 C C . TYR A 1 76 ? -3.684 3.767 13.894 1.00 98.69 76 TYR A C 1
ATOM 589 O O . TYR A 1 76 ? -4.092 3.851 12.735 1.00 98.69 76 TYR A O 1
ATOM 597 N N . LEU A 1 77 ? -3.492 4.841 14.661 1.00 98.75 77 LEU A N 1
ATOM 598 C CA . LEU A 1 77 ? -3.806 6.189 14.215 1.00 98.75 77 LEU A CA 1
ATOM 599 C C . LEU A 1 77 ? -2.775 6.686 13.196 1.00 98.75 77 LEU A C 1
ATOM 601 O O . LEU A 1 77 ? -1.563 6.552 13.383 1.00 98.75 77 LEU A O 1
ATOM 605 N N . ILE A 1 78 ? -3.293 7.291 12.125 1.00 98.75 78 ILE A N 1
ATOM 606 C CA . ILE A 1 78 ? -2.512 8.012 11.110 1.00 98.75 78 ILE A CA 1
ATOM 607 C C . ILE A 1 78 ? -2.885 9.500 11.117 1.00 98.75 78 ILE A C 1
ATOM 609 O O . ILE A 1 78 ? -2.011 10.362 11.154 1.00 98.75 78 ILE A O 1
ATOM 613 N N . VAL A 1 79 ? -4.182 9.809 11.122 1.00 98.50 79 VAL A N 1
ATOM 614 C CA . VAL A 1 79 ? -4.719 11.171 11.238 1.00 98.50 79 VAL A CA 1
ATOM 615 C C . VAL A 1 79 ? -5.856 11.140 12.247 1.00 98.50 79 VAL A C 1
ATOM 617 O O . VAL A 1 79 ? -6.720 10.269 12.168 1.00 98.50 79 VAL A O 1
ATOM 620 N N . GLU A 1 80 ? -5.877 12.101 13.161 1.00 98.19 80 GLU A N 1
ATOM 621 C CA . GLU A 1 80 ? -6.973 12.312 14.102 1.00 98.19 80 GLU A CA 1
ATOM 622 C C . GLU A 1 80 ? -7.112 13.815 14.383 1.00 98.19 80 GLU A C 1
ATOM 624 O O . GLU A 1 80 ? -6.121 14.542 14.411 1.00 98.19 80 GLU A O 1
ATOM 629 N N . ASN A 1 81 ? -8.343 14.310 14.557 1.00 96.50 81 ASN A N 1
ATOM 630 C CA . ASN A 1 81 ? -8.621 15.697 14.966 1.00 96.50 81 ASN A CA 1
ATOM 631 C C . ASN A 1 81 ? -7.930 16.789 14.119 1.00 96.50 81 ASN A C 1
ATOM 633 O O . ASN A 1 81 ? -7.600 17.864 14.615 1.00 96.50 81 ASN A O 1
ATOM 637 N N . GLY A 1 82 ? -7.742 16.531 12.822 1.00 97.56 82 GLY A N 1
ATOM 638 C CA . GLY A 1 82 ? -7.173 17.492 11.874 1.00 97.56 82 GLY A CA 1
ATOM 639 C C . GLY A 1 82 ? -5.644 17.505 11.788 1.00 97.56 82 GLY A C 1
ATOM 640 O O . GLY A 1 82 ? -5.102 18.311 11.029 1.00 97.56 82 GLY A O 1
ATOM 641 N N . ASP A 1 83 ? -4.942 16.615 12.495 1.00 98.31 83 ASP A N 1
ATOM 642 C CA . ASP A 1 83 ? -3.488 16.480 12.389 1.00 98.31 83 ASP A CA 1
ATOM 643 C C . ASP A 1 83 ? -3.031 15.016 12.317 1.00 98.31 83 ASP A C 1
ATOM 645 O O . ASP A 1 83 ? -3.804 14.079 12.524 1.00 98.31 83 ASP A O 1
ATOM 649 N N . LEU A 1 84 ? -1.756 14.815 11.984 1.00 98.62 84 LEU A N 1
ATOM 650 C CA . LEU A 1 84 ? -1.103 13.522 12.112 1.00 98.62 84 LEU A CA 1
ATOM 651 C C . LEU A 1 84 ? -1.130 13.086 13.582 1.00 98.62 84 LEU A C 1
ATOM 653 O O . LEU A 1 84 ? -0.822 13.868 14.480 1.00 98.62 84 LEU A O 1
ATOM 657 N N . ALA A 1 85 ? -1.456 11.821 13.815 1.00 98.62 85 ALA A N 1
ATOM 658 C CA . ALA A 1 85 ? -1.554 11.226 15.144 1.00 98.62 85 ALA A CA 1
ATOM 659 C C . ALA A 1 85 ? -0.888 9.850 15.148 1.00 98.62 85 ALA A C 1
ATOM 661 O O . ALA A 1 85 ? -0.658 9.279 14.081 1.00 98.62 85 ALA A O 1
ATOM 662 N N . GLY A 1 86 ? -0.563 9.322 16.329 1.00 98.44 86 GLY A N 1
ATOM 663 C CA . GLY A 1 86 ? -0.041 7.964 16.467 1.00 98.44 86 GLY A CA 1
ATOM 664 C C . GLY A 1 86 ? 1.151 7.651 15.560 1.00 98.44 86 GLY A C 1
ATOM 665 O O . GLY A 1 86 ? 2.129 8.402 15.498 1.00 98.44 86 GLY A O 1
ATOM 666 N N . MET A 1 87 ? 1.053 6.548 14.815 1.00 98.50 87 MET A N 1
ATOM 667 C CA . MET A 1 87 ? 2.066 6.157 13.826 1.00 98.50 87 MET A CA 1
ATOM 668 C C . MET A 1 87 ? 2.166 7.126 12.647 1.00 98.50 87 MET A C 1
ATOM 670 O O . MET A 1 87 ? 3.233 7.231 12.034 1.00 98.50 87 MET A O 1
ATOM 674 N N . GLY A 1 88 ? 1.091 7.856 12.351 1.00 98.62 88 GLY A N 1
ATOM 675 C CA . GLY A 1 88 ? 1.064 8.922 11.356 1.00 98.62 88 GLY A CA 1
ATOM 676 C C . GLY A 1 88 ? 2.092 10.013 11.626 1.00 98.62 88 GLY A C 1
ATOM 677 O O . GLY A 1 88 ? 2.904 10.321 10.756 1.00 98.62 88 GLY A O 1
ATOM 678 N N . ALA A 1 89 ? 2.102 10.543 12.851 1.00 98.38 89 ALA A N 1
ATOM 679 C CA . ALA A 1 89 ? 2.998 11.630 13.257 1.00 98.38 89 ALA A CA 1
ATOM 680 C C . ALA A 1 89 ? 4.478 11.220 13.258 1.00 98.38 89 ALA A C 1
ATOM 682 O O . ALA A 1 89 ? 5.352 12.045 13.006 1.00 98.38 89 ALA A O 1
ATOM 683 N N . HIS A 1 90 ? 4.762 9.943 13.516 1.00 98.06 90 HIS A N 1
ATOM 684 C CA . HIS A 1 90 ? 6.122 9.409 13.480 1.00 98.06 90 HIS A CA 1
ATOM 685 C C . HIS A 1 90 ? 6.630 9.163 12.048 1.00 98.06 90 HIS A C 1
ATOM 687 O O . HIS A 1 90 ? 7.830 9.250 11.797 1.00 98.06 90 HIS A O 1
ATOM 693 N N . SER A 1 91 ? 5.742 8.810 11.113 1.00 98.38 91 SER A N 1
ATOM 694 C CA . SER A 1 91 ? 6.153 8.160 9.856 1.00 98.38 91 SER A CA 1
ATOM 695 C C . SER A 1 91 ? 5.857 8.964 8.591 1.00 98.38 91 SER A C 1
ATOM 697 O O . SER A 1 91 ? 6.409 8.646 7.539 1.00 98.38 91 SER A O 1
ATOM 699 N N . TYR A 1 92 ? 4.996 9.981 8.662 1.00 98.50 92 TYR A N 1
ATOM 700 C CA . TYR A 1 92 ? 4.514 10.712 7.489 1.00 98.50 92 TYR A CA 1
ATOM 701 C C . TYR A 1 92 ? 4.707 12.224 7.619 1.00 98.50 92 TYR A C 1
ATOM 703 O O . TYR A 1 92 ? 4.829 12.778 8.708 1.00 98.50 92 TYR A O 1
ATOM 711 N N . SER A 1 93 ? 4.695 12.902 6.473 1.00 98.31 93 SER A N 1
ATOM 712 C CA . SER A 1 93 ? 4.578 14.354 6.360 1.00 98.31 93 SER A CA 1
ATOM 713 C C . SER A 1 93 ? 3.218 14.730 5.765 1.00 98.31 93 SER A C 1
ATOM 715 O O . SER A 1 93 ? 2.565 13.925 5.099 1.00 98.31 93 SER A O 1
ATOM 717 N N . LYS A 1 94 ? 2.774 15.971 5.996 1.00 98.06 94 LYS A N 1
ATOM 718 C CA . LYS A 1 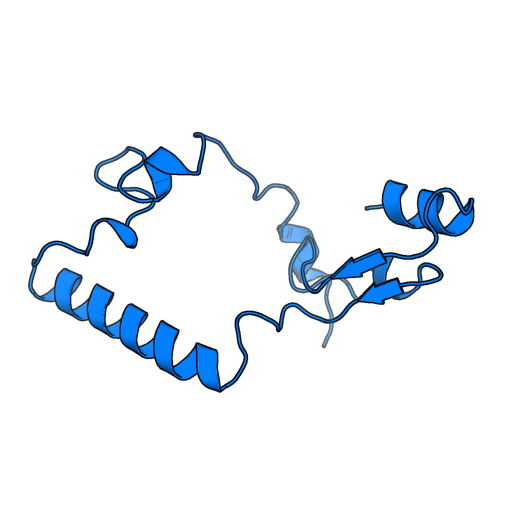94 ? 1.557 16.500 5.365 1.00 98.06 94 LYS A CA 1
ATOM 719 C C . LYS A 1 94 ? 1.786 16.653 3.855 1.00 98.06 94 LYS A C 1
ATOM 721 O O . LYS A 1 94 ? 2.790 17.225 3.438 1.00 98.06 94 LYS A O 1
ATOM 726 N N . GLY A 1 95 ? 0.848 16.172 3.041 1.00 96.88 95 GLY A N 1
ATOM 727 C CA . GLY A 1 95 ? 0.930 16.232 1.580 1.00 96.88 95 GLY A CA 1
ATOM 728 C C . GLY A 1 95 ? -0.039 15.268 0.895 1.00 96.88 95 GLY A C 1
ATO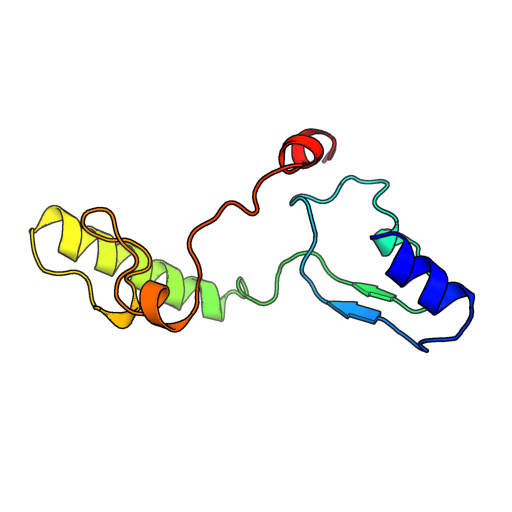M 729 O O . GLY A 1 95 ? -0.835 14.606 1.558 1.00 96.88 95 GLY A O 1
ATOM 730 N N . SER A 1 96 ? 0.032 15.187 -0.437 1.00 97.38 96 SER A N 1
ATOM 731 C CA . SER A 1 96 ? -0.730 14.221 -1.237 1.00 97.38 96 SER A CA 1
ATOM 732 C C . SER A 1 96 ? 0.189 13.433 -2.165 1.00 97.38 96 SER A C 1
ATOM 734 O O . SER A 1 96 ? 1.044 14.008 -2.836 1.00 97.38 96 SER A O 1
ATOM 736 N N . ALA A 1 97 ? -0.021 12.118 -2.215 1.00 97.62 97 ALA A N 1
ATOM 737 C CA . ALA A 1 97 ? 0.691 11.181 -3.083 1.00 97.62 97 ALA A CA 1
ATOM 738 C C . ALA A 1 97 ? -0.251 10.468 -4.077 1.00 97.62 97 ALA A C 1
ATOM 740 O O . ALA A 1 97 ? 0.099 9.425 -4.622 1.00 97.62 97 ALA A O 1
ATOM 741 N N . THR A 1 98 ? -1.465 10.993 -4.294 1.00 98.00 98 THR A N 1
ATOM 742 C CA . THR A 1 98 ? -2.520 10.321 -5.083 1.00 98.00 98 THR A CA 1
ATOM 743 C C . THR A 1 98 ? -2.663 10.825 -6.522 1.00 98.00 98 THR A C 1
ATOM 745 O O . THR A 1 98 ? -3.473 10.284 -7.277 1.00 98.00 98 THR A O 1
ATOM 748 N N . GLY A 1 99 ? -1.896 11.843 -6.926 1.00 98.25 99 GLY A N 1
ATOM 749 C CA . GLY A 1 99 ? -1.920 12.351 -8.302 1.00 98.25 99 GLY A CA 1
ATOM 750 C C . GLY A 1 99 ? -1.472 11.286 -9.307 1.00 98.25 99 GLY A C 1
ATOM 751 O O . GLY A 1 99 ? -0.438 10.654 -9.097 1.00 98.25 99 GLY A O 1
ATOM 752 N N . GLY A 1 100 ? -2.238 11.074 -10.382 1.00 97.69 100 GLY A N 1
ATOM 753 C CA . GLY A 1 100 ? -1.988 10.021 -11.374 1.00 97.69 100 GLY A CA 1
ATOM 754 C C . GLY A 1 100 ? -2.682 8.687 -11.065 1.00 97.69 100 GLY A C 1
ATOM 755 O O . GLY A 1 100 ? -2.550 7.734 -11.832 1.00 97.69 100 GLY A O 1
ATOM 756 N N . SER A 1 101 ? -3.410 8.578 -9.946 1.00 97.94 101 SER A N 1
ATOM 757 C CA . SER A 1 101 ? -4.107 7.339 -9.562 1.00 97.94 101 SER A CA 1
ATOM 758 C C . SER A 1 101 ? -5.243 6.958 -10.517 1.00 97.94 101 SER A C 1
ATOM 760 O O . SER A 1 101 ? -5.564 5.777 -10.651 1.00 97.94 101 SER A O 1
ATOM 762 N N . GLU A 1 102 ? -5.795 7.929 -11.241 1.00 97.81 102 GLU A N 1
ATOM 763 C CA . GLU A 1 102 ? -6.824 7.760 -12.264 1.00 97.81 102 GLU A CA 1
ATOM 764 C C . GLU A 1 102 ? -6.407 6.816 -13.403 1.00 97.81 102 GLU A C 1
ATOM 766 O O . GLU A 1 102 ? -7.257 6.134 -13.977 1.00 97.81 102 GLU A O 1
ATOM 771 N N . GLU A 1 103 ? -5.101 6.683 -13.675 1.00 97.81 103 GLU A N 1
ATOM 772 C CA . GLU A 1 103 ? -4.562 5.734 -14.657 1.00 97.81 103 GLU A CA 1
ATOM 773 C C . GLU A 1 103 ? -4.938 4.271 -14.325 1.00 97.81 103 GLU A C 1
ATOM 775 O O . GLU A 1 103 ? -4.934 3.425 -15.221 1.00 97.81 103 GLU A O 1
ATOM 780 N N . ALA A 1 104 ? -5.305 3.953 -13.070 1.00 98.19 104 ALA A N 1
ATOM 781 C CA . ALA A 1 104 ? -5.740 2.611 -12.665 1.00 98.19 104 ALA A CA 1
ATOM 782 C C . ALA A 1 104 ? -6.975 2.137 -13.440 1.00 98.19 104 ALA A C 1
ATOM 784 O O . ALA A 1 104 ? -7.136 0.939 -13.678 1.00 98.19 104 ALA A O 1
ATOM 785 N N . ALA A 1 105 ? -7.835 3.069 -13.862 1.00 98.19 105 ALA A N 1
ATOM 786 C CA . ALA A 1 105 ? -9.042 2.767 -14.625 1.00 98.19 105 ALA A CA 1
ATOM 787 C C . ALA A 1 105 ? -8.743 2.158 -16.008 1.00 98.19 105 ALA A C 1
ATOM 789 O O . ALA A 1 105 ? -9.614 1.526 -16.601 1.00 98.19 105 ALA A O 1
ATOM 790 N N . ASN A 1 106 ? -7.512 2.303 -16.514 1.00 98.19 106 ASN A N 1
ATOM 791 C CA . ASN A 1 106 ? -7.098 1.743 -17.801 1.00 98.19 106 ASN A CA 1
ATOM 792 C C . ASN A 1 106 ? -6.843 0.228 -17.750 1.00 98.19 106 ASN A C 1
ATOM 794 O O . ASN A 1 106 ? -6.702 -0.402 -18.800 1.00 98.19 106 ASN A O 1
ATOM 798 N N . PHE A 1 107 ? -6.771 -0.374 -16.557 1.00 98.38 107 PHE A N 1
ATOM 799 C CA . PHE A 1 107 ? -6.641 -1.821 -16.424 1.00 98.38 107 PHE A CA 1
ATOM 800 C C . PHE A 1 107 ? -7.915 -2.546 -16.883 1.00 98.38 107 PHE A C 1
ATOM 802 O O . PHE A 1 107 ? -9.029 -2.223 -16.472 1.00 98.38 107 PHE A O 1
ATOM 809 N N . LYS A 1 108 ? -7.733 -3.590 -17.692 1.00 97.69 108 LYS A N 1
ATOM 810 C CA . LYS A 1 108 ? -8.785 -4.492 -18.166 1.00 97.69 108 LYS A CA 1
ATOM 811 C C . LYS A 1 108 ? -8.540 -5.895 -17.615 1.00 97.69 108 LYS A C 1
ATOM 813 O O . LYS A 1 108 ? -7.422 -6.408 -17.723 1.00 97.69 108 LYS A O 1
ATOM 818 N N . LYS A 1 109 ? -9.582 -6.465 -17.004 1.00 94.31 109 LYS A N 1
ATOM 819 C CA . LYS A 1 109 ? -9.602 -7.847 -16.506 1.00 94.31 109 LYS A CA 1
ATOM 820 C C . LYS A 1 109 ? -9.566 -8.854 -17.647 1.00 94.31 109 LYS A C 1
ATOM 822 O O . LYS A 1 109 ? -10.148 -8.542 -18.709 1.00 94.31 109 LYS A O 1
#

Radius of gyration: 18.65 Å; Cα contacts (8 Å, |Δi|>4): 109; chains: 1; bounding box: 42×33×44 Å